Protein AF-A0A661QW84-F1 (afdb_monomer)

Solvent-accessible surface area (backbone atoms only — not comparable to full-atom values): 9108 Å² total; per-residue (Å²): 124,74,68,46,78,41,46,51,52,34,55,48,38,68,34,58,67,59,48,51,53,49,50,55,51,52,77,75,46,84,78,75,90,64,82,77,64,92,78,91,82,66,69,46,73,67,29,50,51,45,43,52,52,49,21,63,76,60,74,40,58,59,66,57,54,53,52,52,52,45,64,63,44,50,62,53,52,52,53,50,44,55,53,50,52,54,50,53,59,49,48,53,54,49,54,55,50,48,55,53,52,52,51,52,51,55,54,57,70,70,51,93,57,97,78,42,76,70,69,65,46,52,60,56,54,51,53,53,48,51,53,52,52,50,52,52,49,52,53,51,59,60,49,51,48,59,75,74,56,63,62,77,83,59,63,101

Secondary structure (DSSP, 8-state):
----HHHHHHHHHH-HHHHHHHHHHHHHS------PPP------HHHHHHHHHHHHHHT--HHHHHHHHHHHHHHHHHHHHHHHHHHHHHHHHHHHHHHHHHHHHHHHHTSS-TT-TTTTHHHHHHHHHHHHHHHHHHHHHHHGGGGG--SGGG--

Foldseek 3Di:
DFCDLQNLLQVCLVPLVNLLVQLVVLVVDDDDDDDDDDDDGDYDPSSVVSLVVSCVVSVNDSVSSVLSSLVVVLVVLVVVVVVLVVLVVVLVVLVVVLVVLVVVLVVLVPDPDVPDPVNVVSVVVSVVSVVVSVVSVVVSVVVCNSVVDDSVVSND

pLDDT: mean 79.12, std 13.04, range [35.69, 96.94]

Radius of gyration: 24.79 Å; Cα contacts (8 Å, |Δi|>4): 99; chains: 1; bounding box: 59×33×68 Å

Sequence (156 aa):
MGIKQKSLFDHVAEDMESLKSIAREIKQTKIKKQVRIQKTFVISRKSLASLDEISNMFNASRDGLVEYSIQRLLPIIKKERTKHEIRKEFLKKIKKHFQQGEKMLNDIRKQPGDNDPIINKFPMVMSSYETIKDNMESFIDRSKNIEKFDVDNMNP

Structure (mmCIF, N/CA/C/O backbone):
data_AF-A0A661QW84-F1
#
_entry.id   AF-A0A661QW84-F1
#
loop_
_atom_site.group_PDB
_atom_site.id
_atom_site.type_symbol
_atom_site.label_atom_id
_atom_site.label_alt_id
_atom_site.label_comp_id
_atom_site.label_asym_id
_atom_site.label_entity_id
_atom_site.label_seq_id
_atom_site.pdbx_PDB_ins_code
_atom_site.Cartn_x
_atom_site.Cartn_y
_atom_site.Cartn_z
_atom_site.occupancy
_atom_site.B_iso_or_equiv
_atom_site.auth_seq_id
_atom_site.auth_comp_id
_atom_site.auth_asym_id
_atom_site.auth_atom_id
_atom_site.pdbx_PDB_model_num
ATOM 1 N N . MET A 1 1 ? -5.452 -3.777 -6.296 1.00 35.69 1 MET A N 1
ATOM 2 C CA . MET A 1 1 ? -4.976 -4.271 -7.606 1.00 35.69 1 MET A CA 1
ATOM 3 C C . MET A 1 1 ? -3.476 -4.473 -7.491 1.00 35.69 1 MET A C 1
ATOM 5 O O . MET A 1 1 ? -2.788 -3.554 -7.073 1.00 35.69 1 MET A O 1
ATOM 9 N N . GLY A 1 2 ? -3.012 -5.712 -7.654 1.00 40.06 2 GLY A N 1
ATOM 10 C CA . GLY A 1 2 ? -1.655 -6.121 -7.296 1.00 40.06 2 GLY A CA 1
ATOM 11 C C . GLY A 1 2 ? -0.693 -6.022 -8.467 1.00 40.06 2 GLY A C 1
ATOM 12 O O . GLY A 1 2 ? -0.961 -6.576 -9.529 1.00 40.06 2 GLY A O 1
ATOM 13 N N . ILE A 1 3 ? 0.452 -5.384 -8.252 1.00 43.84 3 ILE A N 1
ATOM 14 C CA . ILE A 1 3 ? 1.541 -5.418 -9.221 1.00 43.84 3 ILE A CA 1
ATOM 15 C C . ILE A 1 3 ? 2.280 -6.752 -9.037 1.00 43.84 3 ILE A C 1
ATOM 17 O O . ILE A 1 3 ? 3.161 -6.888 -8.192 1.00 43.84 3 ILE A O 1
ATOM 21 N N . LYS A 1 4 ? 1.880 -7.776 -9.798 1.00 54.84 4 LYS A N 1
ATOM 22 C CA . LYS A 1 4 ? 2.726 -8.958 -10.052 1.00 54.84 4 LYS A CA 1
ATOM 23 C C . LYS A 1 4 ? 3.953 -8.509 -10.865 1.00 54.84 4 LYS A C 1
ATOM 25 O O . LYS A 1 4 ? 3.853 -7.522 -11.579 1.00 54.84 4 LYS A O 1
ATOM 30 N N . GLN A 1 5 ? 5.081 -9.225 -10.837 1.00 53.31 5 GLN A N 1
ATOM 31 C CA . GLN A 1 5 ? 6.261 -8.881 -11.664 1.00 53.31 5 GLN A CA 1
ATOM 32 C C . GLN A 1 5 ? 5.908 -8.702 -13.156 1.00 53.31 5 GLN A C 1
ATOM 34 O O . GLN A 1 5 ? 6.362 -7.752 -13.785 1.00 53.31 5 GLN A O 1
ATOM 39 N N . LYS A 1 6 ? 4.983 -9.533 -13.663 1.00 58.59 6 LYS A N 1
ATOM 40 C CA . LYS A 1 6 ? 4.325 -9.373 -14.971 1.00 58.59 6 LYS A CA 1
ATOM 41 C C . LYS A 1 6 ? 3.685 -7.985 -15.153 1.00 58.59 6 LYS A C 1
ATOM 43 O O . LYS A 1 6 ? 3.898 -7.323 -16.154 1.00 58.59 6 LYS A O 1
ATOM 48 N N . SER A 1 7 ? 2.954 -7.516 -14.145 1.00 60.75 7 SER A N 1
ATOM 49 C CA . SER A 1 7 ? 2.230 -6.239 -14.149 1.00 60.75 7 SER A CA 1
ATOM 50 C C . SER A 1 7 ? 3.133 -5.008 -14.040 1.00 60.75 7 SER A C 1
ATOM 52 O O . SER A 1 7 ? 2.724 -3.950 -14.504 1.00 60.75 7 SER A O 1
ATOM 54 N N . LEU A 1 8 ? 4.319 -5.101 -13.421 1.00 64.00 8 LEU A N 1
ATOM 55 C CA . LEU A 1 8 ? 5.221 -3.943 -13.304 1.00 64.00 8 LEU A CA 1
ATOM 56 C C . LEU A 1 8 ? 5.786 -3.583 -14.679 1.00 64.00 8 LEU A C 1
ATOM 58 O O . LEU A 1 8 ? 5.725 -2.432 -15.098 1.00 64.00 8 LEU A O 1
ATOM 62 N N . PHE A 1 9 ? 6.291 -4.593 -15.387 1.00 64.88 9 PHE A N 1
ATOM 63 C CA . PHE A 1 9 ? 6.754 -4.426 -16.756 1.00 64.88 9 PHE A CA 1
ATOM 64 C C . PHE A 1 9 ? 5.627 -4.087 -17.707 1.00 64.88 9 PHE A C 1
ATOM 66 O O . PHE A 1 9 ? 5.825 -3.236 -18.564 1.00 64.88 9 PHE A O 1
ATOM 73 N N . ASP A 1 10 ? 4.455 -4.702 -17.534 1.00 68.50 10 ASP A N 1
ATOM 74 C CA . ASP A 1 10 ? 3.308 -4.347 -18.357 1.00 68.50 10 ASP A CA 1
ATOM 75 C C . ASP A 1 10 ? 2.970 -2.854 -18.201 1.00 68.50 10 ASP A C 1
ATOM 77 O O . ASP A 1 10 ? 2.803 -2.180 -19.208 1.00 68.50 10 ASP A O 1
ATOM 81 N N . HIS A 1 11 ? 3.013 -2.289 -16.988 1.00 65.75 11 HIS A N 1
ATOM 82 C CA . HIS A 1 11 ? 2.806 -0.848 -16.783 1.00 65.75 11 HIS A CA 1
ATOM 83 C C . HIS A 1 11 ? 3.911 0.037 -17.366 1.00 65.75 11 HIS A C 1
ATOM 85 O O . HIS A 1 11 ? 3.614 1.092 -17.919 1.00 65.75 11 HIS A O 1
ATOM 91 N N . VAL A 1 12 ? 5.177 -0.372 -17.272 1.00 64.62 12 VAL A N 1
ATOM 92 C CA . VAL A 1 12 ? 6.290 0.403 -17.848 1.00 64.62 12 VAL A CA 1
ATOM 93 C C . VAL A 1 12 ? 6.272 0.347 -19.371 1.00 64.62 12 VAL A C 1
ATOM 95 O O . VAL A 1 12 ? 6.555 1.345 -20.021 1.00 64.62 12 VAL A O 1
ATOM 98 N N . ALA A 1 13 ? 5.915 -0.800 -19.945 1.00 64.75 13 ALA A N 1
ATOM 99 C CA . ALA A 1 13 ? 5.844 -0.987 -21.387 1.00 64.75 13 ALA A CA 1
ATOM 100 C C . ALA A 1 13 ? 4.549 -0.452 -22.017 1.00 64.75 13 ALA A C 1
ATOM 102 O O . ALA A 1 13 ? 4.487 -0.273 -23.234 1.00 64.75 13 ALA A O 1
ATOM 103 N N . GLU A 1 14 ? 3.519 -0.199 -21.209 1.00 65.00 14 GLU A N 1
ATOM 104 C CA . GLU A 1 14 ? 2.342 0.570 -21.618 1.00 65.00 14 GLU A CA 1
ATOM 105 C C . GLU A 1 14 ? 2.636 2.070 -21.734 1.00 65.00 14 GLU A C 1
ATOM 107 O O . GLU A 1 14 ? 2.013 2.741 -22.557 1.00 65.00 14 GLU A O 1
ATOM 112 N N . ASP A 1 15 ? 3.613 2.586 -20.986 1.00 70.88 15 ASP A N 1
ATOM 113 C CA . ASP A 1 15 ? 4.095 3.959 -21.119 1.00 70.88 15 ASP A CA 1
ATOM 114 C C . ASP A 1 15 ? 5.241 4.046 -22.148 1.00 70.88 15 ASP A C 1
ATOM 116 O O . ASP A 1 15 ? 6.433 3.968 -21.828 1.00 70.88 15 ASP A O 1
ATOM 120 N N . MET A 1 16 ? 4.868 4.219 -23.423 1.00 68.81 16 MET A N 1
ATOM 121 C CA . MET A 1 16 ? 5.820 4.386 -24.531 1.00 68.81 16 MET A CA 1
ATOM 122 C C . MET A 1 16 ? 6.813 5.531 -24.307 1.00 68.81 16 MET A C 1
ATOM 124 O O . MET A 1 16 ? 7.959 5.428 -24.745 1.00 68.81 16 MET A O 1
ATOM 128 N N . GLU A 1 17 ? 6.413 6.620 -23.649 1.00 74.94 17 GLU A N 1
ATOM 129 C CA . GLU A 1 17 ? 7.308 7.757 -23.411 1.00 74.94 17 GLU A CA 1
ATOM 130 C C . GLU A 1 17 ? 8.382 7.405 -22.377 1.00 74.94 17 GLU A C 1
ATOM 132 O O . GLU A 1 17 ? 9.563 7.719 -22.569 1.00 74.94 17 GLU A O 1
ATOM 137 N N . SER A 1 18 ? 8.014 6.645 -21.342 1.00 74.81 18 SER A N 1
ATOM 138 C CA . SER A 1 18 ? 8.981 6.073 -20.400 1.00 74.81 18 SER A CA 1
ATOM 139 C C . SER A 1 18 ? 9.993 5.157 -21.094 1.00 74.81 18 SER A C 1
ATOM 141 O O . SER A 1 18 ? 11.199 5.307 -20.867 1.00 74.81 18 SER A O 1
ATOM 143 N N . LEU A 1 19 ? 9.549 4.258 -21.982 1.00 74.69 19 LEU A N 1
ATOM 144 C CA . LEU A 1 19 ? 10.454 3.383 -22.739 1.00 74.69 19 LEU A CA 1
ATOM 145 C C . LEU A 1 19 ? 11.357 4.158 -23.719 1.00 74.69 19 LEU A C 1
ATOM 147 O O . LEU A 1 19 ? 12.538 3.830 -23.851 1.00 74.69 19 LEU A O 1
ATOM 151 N N . LYS A 1 20 ? 10.855 5.215 -24.372 1.00 80.19 20 LYS A N 1
ATOM 152 C CA . LYS A 1 20 ? 11.670 6.093 -25.235 1.00 80.19 20 LYS A CA 1
ATOM 153 C C . LYS A 1 20 ? 12.758 6.821 -24.444 1.00 80.19 20 LYS A C 1
ATOM 155 O O . LYS A 1 20 ? 13.886 6.925 -24.929 1.00 80.19 20 LYS A O 1
ATOM 160 N N . SER A 1 21 ? 12.447 7.309 -23.237 1.00 80.56 21 SER A N 1
ATOM 161 C CA . SER A 1 21 ? 13.444 7.924 -22.342 1.00 80.56 21 SER A CA 1
ATOM 162 C C . SER A 1 21 ? 14.560 6.934 -22.014 1.00 80.56 21 SER A C 1
ATOM 164 O O . SER A 1 21 ? 15.738 7.246 -22.180 1.00 80.56 21 SER A O 1
ATOM 166 N N . ILE A 1 22 ? 14.185 5.703 -21.657 1.00 79.25 22 ILE A N 1
ATOM 167 C CA . ILE A 1 22 ? 15.125 4.622 -21.338 1.00 79.25 22 ILE A CA 1
ATOM 168 C C . ILE A 1 22 ? 16.016 4.292 -22.544 1.00 79.25 22 ILE A C 1
ATOM 170 O O . ILE A 1 22 ? 17.236 4.212 -22.415 1.00 79.25 22 ILE A O 1
ATOM 174 N N . ALA A 1 23 ? 15.440 4.168 -23.741 1.00 78.06 23 ALA A N 1
ATOM 175 C CA . ALA A 1 23 ? 16.197 3.881 -24.957 1.00 78.06 23 ALA A CA 1
ATOM 176 C C . ALA A 1 23 ? 17.229 4.976 -25.295 1.00 78.06 23 ALA A C 1
ATOM 178 O O . ALA A 1 23 ? 18.328 4.677 -25.773 1.00 78.06 23 ALA A O 1
ATOM 179 N N . ARG A 1 24 ? 16.904 6.248 -25.024 1.00 79.75 24 ARG A N 1
ATOM 180 C CA . ARG A 1 24 ? 17.835 7.377 -25.187 1.00 79.75 24 ARG A CA 1
ATOM 181 C C . ARG A 1 24 ? 18.978 7.327 -24.172 1.00 79.75 24 ARG A C 1
ATOM 183 O O . ARG A 1 24 ? 20.125 7.538 -24.557 1.00 79.75 24 ARG A O 1
ATOM 190 N N . GLU A 1 25 ? 18.682 7.008 -22.916 1.00 76.06 25 GLU A N 1
ATOM 191 C CA . GLU A 1 25 ? 19.675 6.891 -21.839 1.00 76.06 25 GLU A CA 1
ATOM 192 C C . GLU A 1 25 ? 20.636 5.707 -22.063 1.00 76.06 25 GLU A C 1
ATOM 194 O O . GLU A 1 25 ? 21.845 5.839 -21.851 1.00 76.06 25 G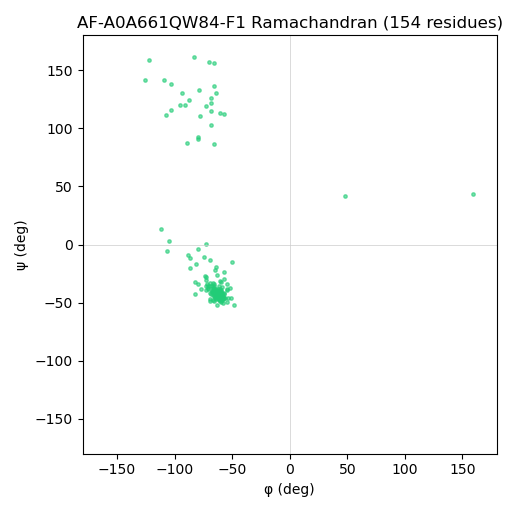LU A O 1
ATOM 199 N N . ILE A 1 26 ? 20.145 4.580 -22.593 1.00 75.12 26 ILE A N 1
ATOM 200 C CA . ILE A 1 26 ? 20.979 3.418 -22.951 1.00 75.12 26 ILE A CA 1
ATOM 201 C C . ILE A 1 26 ? 22.004 3.775 -24.034 1.00 75.12 26 ILE A C 1
ATOM 203 O O . ILE A 1 26 ? 23.163 3.384 -23.920 1.00 75.12 26 ILE A O 1
ATOM 207 N N . LYS A 1 27 ? 21.629 4.554 -25.061 1.00 67.88 27 LYS A N 1
ATOM 208 C CA . LYS A 1 27 ? 22.589 5.003 -26.093 1.00 67.88 27 LYS A CA 1
ATOM 209 C C . LYS A 1 27 ? 23.735 5.834 -25.519 1.00 67.88 27 LYS A C 1
ATOM 211 O O . LYS A 1 27 ? 24.832 5.822 -26.070 1.00 67.88 27 LYS A O 1
ATOM 216 N N . GLN A 1 28 ? 23.471 6.571 -24.444 1.00 65.25 28 GLN A N 1
ATOM 217 C CA . GLN A 1 28 ? 24.442 7.462 -23.810 1.00 65.25 28 GLN A CA 1
ATOM 218 C C . GLN A 1 28 ? 25.321 6.730 -22.785 1.00 65.25 28 GLN A C 1
ATOM 220 O O . GLN A 1 28 ? 26.426 7.180 -22.483 1.00 65.25 28 GLN A O 1
ATOM 225 N N . THR A 1 29 ? 24.874 5.575 -22.286 1.00 61.09 29 THR A N 1
ATOM 226 C CA . THR A 1 29 ? 25.531 4.854 -21.193 1.00 61.09 29 THR A CA 1
ATOM 227 C C . THR A 1 29 ? 26.237 3.601 -21.716 1.00 61.09 29 THR A C 1
ATOM 229 O O . THR A 1 29 ? 25.603 2.625 -22.108 1.00 61.09 29 THR A O 1
ATOM 232 N N . LYS A 1 30 ? 27.577 3.576 -21.691 1.00 56.16 30 LYS A N 1
ATOM 233 C CA . LYS A 1 30 ? 28.344 2.347 -21.967 1.00 56.16 30 LYS A CA 1
ATOM 234 C C . LYS A 1 30 ? 28.120 1.349 -20.828 1.00 56.16 30 LYS A C 1
ATOM 236 O O . LYS A 1 30 ? 28.704 1.493 -19.756 1.00 56.16 30 LYS A O 1
ATOM 241 N N . ILE A 1 31 ? 27.280 0.343 -21.068 1.00 57.94 31 ILE A N 1
ATOM 242 C CA . ILE A 1 31 ? 26.996 -0.746 -20.125 1.00 57.94 31 ILE A CA 1
ATOM 243 C C . ILE A 1 31 ? 28.321 -1.435 -19.763 1.00 57.94 31 ILE A C 1
ATOM 245 O O . ILE A 1 31 ? 28.963 -2.062 -20.611 1.00 57.94 31 ILE A O 1
ATOM 249 N N . LYS A 1 32 ? 28.764 -1.299 -18.506 1.00 55.16 32 LYS A N 1
ATOM 250 C CA . LYS A 1 32 ? 29.925 -2.040 -17.998 1.00 55.16 32 LYS A CA 1
ATOM 251 C C . LYS A 1 32 ? 29.582 -3.532 -18.020 1.00 55.16 32 LYS A C 1
ATOM 253 O O . LYS A 1 32 ? 28.529 -3.930 -17.537 1.00 5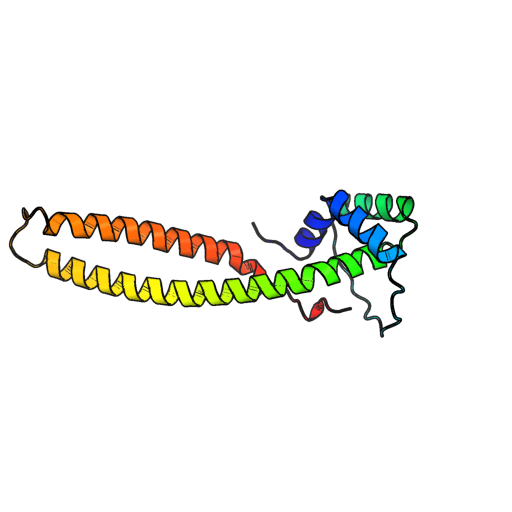5.16 32 LYS A O 1
ATOM 258 N N . LYS A 1 33 ? 30.469 -4.360 -18.583 1.00 54.41 33 LYS A N 1
ATOM 259 C CA . LYS A 1 33 ? 30.358 -5.828 -18.541 1.00 54.41 33 LYS A CA 1
ATOM 260 C C . LYS A 1 33 ? 30.521 -6.308 -17.093 1.00 54.41 33 LYS A C 1
ATOM 262 O O . LYS A 1 33 ? 31.630 -6.612 -16.669 1.00 54.41 33 LYS A O 1
ATOM 267 N N . GLN A 1 34 ? 29.434 -6.333 -16.331 1.00 59.22 34 GLN A N 1
ATOM 268 C CA . GLN A 1 34 ? 29.346 -7.109 -15.096 1.00 59.22 34 GLN A CA 1
ATOM 269 C C . GLN A 1 34 ? 28.987 -8.565 -15.412 1.00 59.22 34 GLN A C 1
ATOM 271 O O . GLN A 1 34 ? 28.536 -8.878 -16.517 1.00 59.22 34 GLN A O 1
ATOM 276 N N . VAL A 1 35 ? 29.250 -9.460 -14.456 1.00 57.34 35 VAL A N 1
ATOM 277 C CA . VAL A 1 35 ? 28.867 -10.876 -14.532 1.00 57.34 35 VAL A CA 1
ATOM 278 C C . VAL A 1 35 ? 27.347 -10.940 -14.636 1.00 57.34 35 VAL A C 1
ATOM 280 O O . VAL A 1 35 ? 26.660 -10.534 -13.710 1.00 57.34 35 VAL A O 1
ATOM 283 N N . ARG A 1 36 ? 26.835 -11.396 -15.782 1.00 66.00 36 ARG A N 1
ATOM 284 C CA . ARG A 1 36 ? 25.398 -11.413 -16.073 1.00 66.00 36 ARG A CA 1
ATOM 285 C C . ARG A 1 36 ? 24.771 -12.697 -15.551 1.00 66.00 36 ARG A C 1
ATOM 287 O O . ARG A 1 36 ? 25.188 -13.780 -15.963 1.00 66.00 36 ARG A O 1
ATOM 294 N N . ILE A 1 37 ? 23.740 -12.583 -14.718 1.00 71.00 37 ILE A N 1
ATOM 295 C CA . ILE A 1 37 ? 22.896 -13.722 -14.342 1.00 71.00 37 ILE A CA 1
ATOM 296 C C . ILE A 1 37 ? 21.721 -13.798 -15.320 1.00 71.00 37 ILE A C 1
ATOM 298 O O . ILE A 1 37 ? 20.922 -12.868 -15.421 1.00 71.00 37 ILE A O 1
ATOM 302 N N . GLN A 1 38 ? 21.589 -14.912 -16.046 1.00 70.19 38 GLN A N 1
ATOM 303 C CA . GLN A 1 38 ? 20.454 -15.108 -16.947 1.00 70.19 38 GLN A CA 1
ATOM 304 C C . GLN A 1 38 ? 19.161 -15.268 -16.136 1.00 70.19 38 GLN A C 1
ATOM 306 O O . GLN A 1 38 ? 19.039 -16.176 -15.315 1.00 70.19 38 GLN A O 1
ATOM 311 N N . LYS A 1 39 ? 18.184 -14.391 -16.380 1.00 74.44 39 LYS A N 1
ATOM 312 C CA . LYS A 1 39 ? 16.865 -14.412 -15.732 1.00 74.44 39 LYS A CA 1
ATOM 313 C C . LYS A 1 39 ? 15.769 -14.431 -16.787 1.00 74.44 39 LYS A C 1
ATOM 315 O O . LYS A 1 39 ? 15.880 -13.775 -17.818 1.00 74.44 39 LYS A O 1
ATOM 320 N N . THR A 1 40 ? 14.708 -15.187 -16.520 1.00 76.19 40 THR A N 1
ATOM 321 C CA . THR A 1 40 ? 13.540 -15.265 -17.405 1.00 76.19 40 THR A CA 1
ATOM 322 C C . THR A 1 40 ? 12.412 -14.428 -16.819 1.00 76.19 40 THR A C 1
ATOM 324 O O . THR A 1 40 ? 11.902 -14.743 -15.745 1.00 76.19 40 THR A O 1
ATOM 327 N N . PHE A 1 41 ? 12.013 -13.370 -17.526 1.00 74.38 41 PHE A N 1
ATOM 328 C CA . PHE A 1 41 ? 10.881 -12.523 -17.151 1.00 74.38 41 PHE A CA 1
ATOM 329 C C . PHE A 1 41 ? 9.659 -12.845 -18.012 1.00 74.38 41 PHE A C 1
ATOM 331 O O . PHE A 1 41 ? 9.763 -13.021 -19.224 1.00 74.38 41 PHE A O 1
ATOM 338 N N . VAL A 1 42 ? 8.484 -12.896 -17.384 1.00 76.38 42 VAL A N 1
ATOM 339 C CA . VAL A 1 42 ? 7.206 -13.071 -18.084 1.00 76.38 42 VAL A CA 1
ATOM 340 C C . VAL A 1 42 ? 6.580 -11.702 -18.320 1.00 76.38 42 VAL A C 1
ATOM 342 O O . VAL A 1 42 ? 6.252 -11.006 -17.360 1.00 76.38 42 VAL A O 1
ATOM 345 N N . ILE A 1 43 ? 6.359 -11.354 -19.585 1.00 77.75 43 ILE A N 1
ATOM 346 C CA . ILE A 1 43 ? 5.721 -10.102 -20.015 1.00 77.75 43 ILE A CA 1
ATOM 347 C C . ILE A 1 43 ? 4.479 -10.385 -20.864 1.00 77.75 43 ILE A C 1
ATOM 349 O O . ILE A 1 43 ? 4.318 -11.482 -21.409 1.00 77.75 43 ILE A O 1
ATOM 353 N N . SER A 1 44 ? 3.561 -9.424 -20.966 1.00 83.19 44 SER A N 1
ATOM 354 C CA . SER A 1 44 ? 2.427 -9.547 -21.881 1.00 83.19 44 SER A CA 1
ATOM 355 C C . SER A 1 44 ? 2.860 -9.440 -23.348 1.00 83.19 44 SER A C 1
ATOM 357 O O . SER A 1 44 ? 3.870 -8.824 -23.688 1.00 83.19 44 SER A O 1
ATOM 359 N N . ARG A 1 45 ? 2.041 -10.003 -24.248 1.00 82.69 45 ARG A N 1
ATOM 360 C CA . ARG A 1 45 ? 2.244 -9.877 -25.702 1.00 82.69 45 ARG A CA 1
ATOM 361 C C . ARG A 1 45 ? 2.251 -8.417 -26.165 1.00 82.69 45 ARG A C 1
ATOM 363 O O . ARG A 1 45 ? 3.021 -8.069 -27.049 1.00 82.69 45 ARG A O 1
ATOM 370 N N . LYS A 1 46 ? 1.414 -7.574 -25.551 1.00 83.69 46 LYS A N 1
ATOM 371 C CA . LYS A 1 46 ? 1.334 -6.140 -25.854 1.00 83.69 46 LYS A CA 1
ATOM 372 C C . LYS A 1 46 ? 2.639 -5.436 -25.481 1.00 83.69 46 LYS A C 1
ATOM 374 O O . LYS A 1 46 ? 3.191 -4.710 -26.292 1.00 83.69 46 LYS A O 1
ATOM 379 N N . SER A 1 47 ? 3.163 -5.716 -24.292 1.00 82.12 47 SER A N 1
ATOM 380 C CA . SER A 1 47 ? 4.426 -5.148 -23.817 1.00 82.12 47 SER A CA 1
ATOM 381 C C . SER A 1 47 ? 5.630 -5.616 -24.627 1.00 82.12 47 SER A C 1
ATOM 383 O O . SER A 1 47 ? 6.530 -4.822 -24.876 1.00 82.12 47 SER A O 1
ATOM 385 N N . LEU A 1 48 ? 5.631 -6.873 -25.086 1.00 84.56 48 LEU A N 1
ATOM 386 C CA . LEU A 1 48 ? 6.644 -7.360 -26.023 1.00 84.56 48 LEU A CA 1
ATOM 387 C C . LEU A 1 48 ? 6.607 -6.576 -27.344 1.00 84.56 48 LEU A C 1
ATOM 389 O O . LEU A 1 48 ? 7.657 -6.145 -27.804 1.00 84.56 48 LEU A O 1
ATOM 393 N N . ALA A 1 49 ? 5.417 -6.322 -27.899 1.00 85.88 49 ALA A N 1
ATOM 394 C CA . ALA A 1 49 ? 5.275 -5.526 -29.118 1.00 85.88 49 ALA A CA 1
ATOM 395 C C . ALA A 1 49 ? 5.791 -4.084 -28.939 1.00 85.88 49 ALA A C 1
ATOM 397 O O . ALA A 1 49 ? 6.542 -3.602 -29.785 1.00 85.88 49 ALA A O 1
ATOM 398 N N . SER A 1 50 ? 5.477 -3.426 -27.813 1.00 84.00 50 SER A N 1
ATOM 399 C CA . SER A 1 50 ? 6.029 -2.098 -27.487 1.00 84.00 50 SER A CA 1
ATOM 400 C C . SER A 1 50 ? 7.560 -2.111 -27.376 1.00 84.00 50 SER A C 1
ATOM 402 O O . SER A 1 50 ? 8.235 -1.180 -27.816 1.00 84.00 50 SER A O 1
ATOM 404 N N . LEU A 1 51 ? 8.127 -3.166 -26.776 1.00 84.19 51 LEU A N 1
ATOM 405 C CA . LEU A 1 51 ? 9.577 -3.333 -26.661 1.00 84.19 51 LEU A CA 1
ATOM 406 C C . LEU A 1 51 ? 10.231 -3.561 -28.027 1.00 84.19 51 LEU A C 1
ATOM 408 O O . LEU A 1 51 ? 11.290 -2.990 -28.274 1.00 84.19 51 LEU A O 1
ATOM 412 N N . ASP A 1 52 ? 9.617 -4.360 -28.903 1.00 86.19 52 ASP A N 1
ATOM 413 C CA . ASP A 1 52 ? 10.092 -4.599 -30.272 1.00 86.19 52 ASP A CA 1
ATOM 414 C C . ASP A 1 52 ? 10.097 -3.296 -31.087 1.00 86.19 52 ASP A C 1
ATOM 416 O O . ASP A 1 52 ? 11.088 -2.974 -31.744 1.00 86.19 52 ASP A O 1
ATOM 420 N N . GLU A 1 53 ? 9.025 -2.505 -31.002 1.00 86.94 53 GLU A N 1
ATOM 421 C CA . GLU A 1 53 ? 8.917 -1.211 -31.681 1.00 86.94 53 GLU A CA 1
ATOM 422 C C . GLU A 1 53 ? 10.048 -0.262 -31.262 1.00 86.94 53 GLU A C 1
ATOM 424 O O . GLU A 1 53 ? 10.776 0.265 -32.106 1.00 86.94 53 GLU A O 1
ATOM 429 N N . ILE A 1 54 ? 10.272 -0.102 -29.957 1.00 85.12 54 ILE A N 1
ATOM 430 C CA . ILE A 1 54 ? 11.293 0.814 -29.430 1.00 85.12 54 ILE A CA 1
ATOM 431 C C . ILE A 1 54 ? 12.708 0.275 -29.650 1.00 85.12 54 ILE A C 1
ATOM 433 O O . ILE A 1 54 ? 13.621 1.050 -29.950 1.00 85.12 54 ILE A O 1
ATOM 437 N N . SER A 1 55 ? 12.892 -1.043 -29.564 1.00 86.25 55 SER A N 1
ATOM 438 C CA . SER A 1 55 ? 14.146 -1.714 -29.907 1.00 86.25 55 SER A CA 1
ATOM 439 C C . SER A 1 55 ? 14.558 -1.393 -31.344 1.00 86.25 55 SER A C 1
ATOM 441 O O . SER A 1 55 ? 15.695 -0.970 -31.561 1.00 86.25 55 SER A O 1
ATOM 443 N N . ASN A 1 56 ? 13.620 -1.476 -32.292 1.00 86.50 56 ASN A N 1
ATOM 444 C CA . ASN A 1 56 ? 13.846 -1.137 -33.697 1.00 86.50 56 ASN A CA 1
ATOM 445 C C . ASN A 1 56 ? 14.053 0.371 -33.912 1.00 86.50 56 ASN A C 1
ATOM 447 O O . ASN A 1 56 ? 15.018 0.769 -34.561 1.00 86.50 56 ASN A O 1
ATOM 451 N N . MET A 1 57 ? 13.205 1.225 -33.327 1.00 85.88 57 MET A N 1
ATOM 452 C CA . MET A 1 57 ? 13.305 2.685 -33.474 1.00 85.88 57 MET A CA 1
ATOM 453 C C . MET A 1 57 ? 14.634 3.248 -32.956 1.00 85.88 57 MET A C 1
ATOM 455 O O . MET A 1 57 ? 15.194 4.181 -33.532 1.00 85.88 57 MET A O 1
ATOM 459 N N . PHE A 1 58 ? 15.138 2.708 -31.844 1.00 80.62 58 PHE A N 1
ATOM 460 C CA . PHE A 1 58 ? 16.351 3.198 -31.196 1.00 80.62 58 PHE A CA 1
ATOM 461 C C . PHE A 1 58 ? 17.562 2.288 -31.422 1.00 80.62 58 PHE A C 1
ATOM 463 O O . PHE A 1 58 ? 18.631 2.611 -30.916 1.00 80.62 58 PHE A O 1
ATOM 470 N N . ASN A 1 59 ? 17.458 1.212 -32.204 1.00 82.00 59 ASN A N 1
ATOM 471 C CA . ASN A 1 59 ? 18.532 0.228 -32.388 1.00 82.00 59 ASN A CA 1
ATOM 472 C C . ASN A 1 59 ? 19.143 -0.237 -31.043 1.00 82.00 59 ASN A C 1
ATOM 474 O O . ASN A 1 59 ? 20.362 -0.301 -30.878 1.00 82.00 59 ASN A O 1
ATOM 478 N N . ALA A 1 60 ? 18.285 -0.463 -30.046 1.00 80.44 60 ALA A N 1
ATOM 479 C CA . ALA A 1 60 ? 18.658 -0.866 -28.691 1.00 80.44 60 ALA A CA 1
ATOM 480 C C . ALA A 1 60 ? 18.248 -2.323 -28.455 1.00 80.44 60 ALA A C 1
ATOM 482 O O . ALA A 1 60 ? 17.178 -2.738 -28.889 1.00 80.44 60 ALA A O 1
ATOM 483 N N . SER A 1 61 ? 19.056 -3.115 -27.747 1.00 84.12 61 SER A N 1
ATOM 484 C CA . SER A 1 61 ? 18.691 -4.504 -27.430 1.00 84.12 61 SER A CA 1
ATOM 485 C C . SER A 1 61 ? 17.476 -4.557 -26.500 1.00 84.12 61 SER A C 1
ATOM 487 O O . SER A 1 61 ? 17.463 -3.848 -25.491 1.00 84.12 61 SER A O 1
ATOM 489 N N . ARG A 1 62 ? 16.524 -5.458 -26.773 1.00 80.50 62 ARG A N 1
ATOM 490 C CA . ARG A 1 62 ? 15.387 -5.745 -25.878 1.00 80.50 62 ARG A CA 1
ATOM 491 C C . ARG A 1 62 ? 15.823 -6.026 -24.446 1.00 80.50 62 ARG A 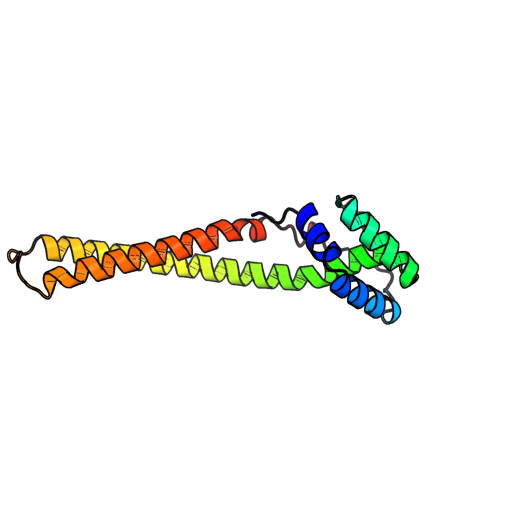C 1
ATOM 493 O O . ARG A 1 62 ? 15.290 -5.424 -23.522 1.00 80.50 62 ARG A O 1
ATOM 500 N N . ASP A 1 63 ? 16.842 -6.862 -24.282 1.00 79.56 63 ASP A N 1
ATOM 501 C CA . ASP A 1 63 ? 17.379 -7.214 -22.967 1.00 79.56 63 ASP A CA 1
ATOM 502 C C . ASP A 1 63 ? 17.899 -5.980 -22.223 1.00 79.56 63 ASP A C 1
ATOM 504 O O . ASP A 1 63 ? 17.590 -5.794 -21.054 1.00 79.56 63 ASP A O 1
ATOM 508 N N . GLY A 1 64 ? 18.604 -5.081 -22.917 1.00 79.00 64 GLY A N 1
ATOM 509 C CA . GLY A 1 64 ? 19.059 -3.809 -22.349 1.00 79.00 64 GLY A CA 1
ATOM 510 C C . GLY A 1 64 ? 17.912 -2.872 -21.950 1.00 79.00 64 GLY A C 1
ATOM 511 O O . GLY A 1 64 ? 17.990 -2.233 -20.904 1.00 79.00 64 GLY A O 1
ATOM 512 N N . LEU A 1 65 ? 16.827 -2.815 -22.734 1.00 80.38 65 LEU A N 1
ATOM 513 C CA . LEU A 1 65 ? 15.621 -2.053 -22.371 1.00 80.38 65 LEU A CA 1
ATOM 514 C C . LEU A 1 65 ? 14.977 -2.618 -21.099 1.00 80.38 65 LEU A C 1
ATOM 516 O O . LEU A 1 65 ? 14.599 -1.859 -20.205 1.00 80.38 65 LEU A O 1
ATOM 520 N N . VAL A 1 66 ? 14.885 -3.944 -21.001 1.00 80.12 66 VAL A N 1
ATOM 521 C CA . VAL A 1 66 ? 14.336 -4.656 -19.840 1.00 80.12 66 VAL A CA 1
ATOM 522 C C . VAL A 1 66 ? 15.214 -4.445 -18.603 1.00 80.12 66 VAL A C 1
ATOM 524 O O . VAL A 1 66 ? 14.708 -4.052 -17.552 1.00 80.12 66 VAL A O 1
ATOM 527 N N . GLU A 1 67 ? 16.526 -4.636 -18.729 1.00 78.62 67 GLU A N 1
ATOM 528 C CA . GLU A 1 67 ? 17.505 -4.472 -17.650 1.00 78.62 67 GLU A CA 1
ATOM 529 C C . GLU A 1 67 ? 17.486 -3.046 -17.089 1.00 78.62 67 GLU A C 1
ATOM 531 O O . GLU A 1 67 ? 17.354 -2.852 -15.879 1.00 78.62 67 GLU A O 1
ATOM 536 N N . TYR A 1 68 ? 17.537 -2.037 -17.960 1.00 78.56 68 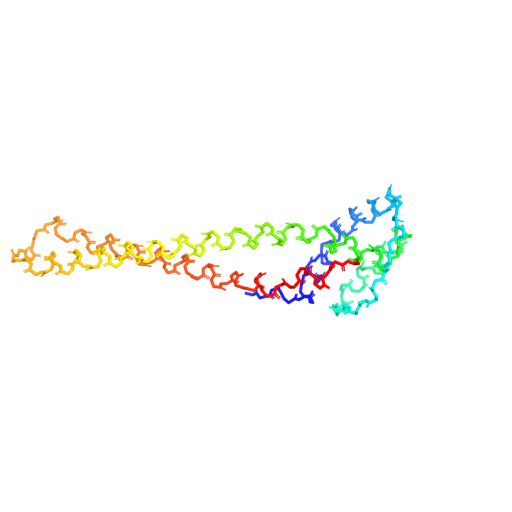TYR A N 1
ATOM 537 C CA . TYR A 1 68 ? 17.544 -0.639 -17.535 1.00 78.56 68 TYR A CA 1
ATOM 538 C C . TYR A 1 68 ? 16.211 -0.218 -16.902 1.00 78.56 68 TYR A C 1
ATOM 540 O O . TYR A 1 68 ? 16.182 0.526 -15.919 1.00 78.56 68 TYR A O 1
ATOM 548 N N . SER A 1 69 ? 15.095 -0.749 -17.414 1.00 78.81 69 SER A N 1
ATOM 549 C CA . SER A 1 69 ? 13.777 -0.556 -16.800 1.00 78.81 69 SER A CA 1
ATOM 550 C C . SER A 1 69 ? 13.757 -1.079 -15.362 1.00 78.81 69 SER A C 1
ATOM 552 O O . SER A 1 69 ? 13.296 -0.374 -14.463 1.00 78.81 69 SER A O 1
ATOM 554 N N . ILE A 1 70 ? 14.312 -2.272 -15.114 1.00 78.44 70 ILE A N 1
ATOM 555 C CA . ILE A 1 70 ? 14.426 -2.832 -13.757 1.00 78.44 70 ILE A CA 1
ATOM 556 C C . ILE A 1 70 ? 15.311 -1.943 -12.898 1.00 78.44 70 ILE A C 1
ATOM 558 O O . ILE A 1 70 ? 14.875 -1.518 -11.830 1.00 78.44 70 ILE A O 1
ATOM 562 N N . GLN A 1 71 ? 16.517 -1.612 -13.367 1.00 78.69 71 GLN A N 1
ATOM 563 C CA . GLN A 1 71 ? 17.472 -0.797 -12.613 1.00 78.69 71 GLN A CA 1
ATOM 564 C C . GLN A 1 71 ? 16.867 0.537 -12.159 1.00 78.69 71 GLN A C 1
ATOM 566 O O . GLN A 1 71 ? 17.094 0.959 -11.025 1.00 78.69 71 GLN A O 1
ATOM 571 N N . ARG A 1 72 ? 16.038 1.174 -12.995 1.00 79.56 72 ARG A N 1
ATOM 572 C CA . ARG A 1 72 ? 15.334 2.417 -12.651 1.00 79.56 72 ARG A CA 1
ATOM 573 C C . ARG A 1 72 ? 14.208 2.212 -11.630 1.00 79.56 72 ARG A C 1
ATOM 575 O O . ARG A 1 72 ? 13.972 3.084 -10.794 1.00 79.56 72 ARG A O 1
ATOM 582 N N . LEU A 1 73 ? 13.517 1.074 -11.670 1.00 77.88 73 LEU A N 1
ATOM 583 C CA . LEU A 1 73 ? 12.394 0.764 -10.778 1.00 77.88 73 LEU A CA 1
ATOM 584 C C . LEU A 1 73 ? 12.837 0.286 -9.393 1.00 77.88 73 LEU A C 1
ATOM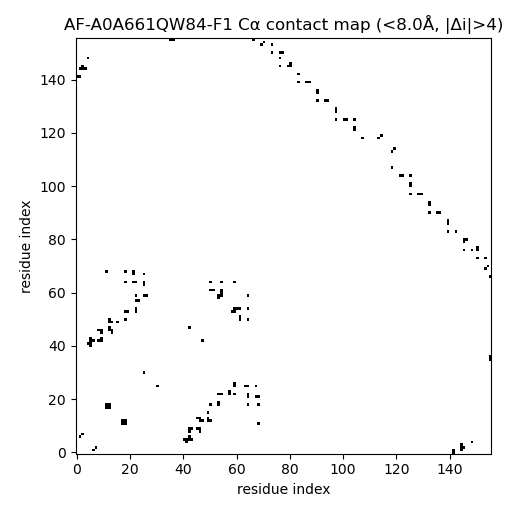 586 O O . LEU A 1 73 ? 12.183 0.619 -8.403 1.00 77.88 73 LEU A O 1
ATOM 590 N N . LEU A 1 74 ? 13.951 -0.446 -9.296 1.00 80.44 74 LEU A N 1
ATOM 591 C CA . LEU A 1 74 ? 14.503 -0.950 -8.033 1.00 80.44 74 LEU A CA 1
ATOM 592 C C . LEU A 1 74 ? 14.601 0.116 -6.922 1.00 80.44 74 LEU A C 1
ATOM 594 O O . LEU A 1 74 ? 14.066 -0.119 -5.831 1.00 80.44 74 LEU A O 1
ATOM 598 N N . PRO A 1 75 ? 15.213 1.301 -7.139 1.00 81.88 75 PRO A N 1
ATOM 599 C CA . PRO A 1 75 ? 15.309 2.319 -6.095 1.00 81.88 75 PRO A CA 1
ATOM 600 C C . PRO A 1 75 ? 13.941 2.898 -5.707 1.00 81.88 75 PRO A C 1
ATOM 602 O O . PRO A 1 75 ? 13.721 3.219 -4.536 1.00 81.88 75 PRO A O 1
ATOM 605 N N . ILE A 1 76 ? 13.004 2.999 -6.655 1.00 84.12 76 ILE A N 1
ATOM 606 C CA . ILE A 1 76 ? 11.642 3.495 -6.409 1.00 84.12 76 ILE A CA 1
ATOM 607 C C . ILE A 1 76 ? 10.887 2.508 -5.515 1.00 84.12 76 ILE A C 1
ATOM 609 O O . ILE A 1 76 ? 10.319 2.906 -4.497 1.00 84.12 76 ILE A O 1
ATOM 613 N N . ILE A 1 77 ? 10.946 1.217 -5.849 1.00 82.19 77 ILE A N 1
ATOM 614 C CA . ILE A 1 77 ? 10.326 0.137 -5.074 1.00 82.19 77 ILE A CA 1
ATOM 615 C C . ILE A 1 77 ? 10.921 0.086 -3.668 1.00 82.19 77 ILE A C 1
ATOM 617 O O . ILE A 1 77 ? 10.175 0.031 -2.692 1.00 82.19 77 ILE A O 1
ATOM 621 N N . LYS A 1 78 ? 12.251 0.176 -3.537 1.00 84.31 78 LYS A N 1
ATOM 622 C CA . LYS A 1 78 ? 12.924 0.205 -2.231 1.00 84.31 78 LYS A CA 1
ATOM 623 C C . LYS A 1 78 ? 12.437 1.375 -1.373 1.00 84.31 78 LYS A C 1
ATOM 625 O O . LYS A 1 78 ? 12.072 1.174 -0.215 1.00 84.31 78 LYS A O 1
ATOM 630 N N . LYS A 1 79 ? 12.364 2.581 -1.947 1.00 85.62 79 LYS A N 1
ATOM 631 C CA . LYS A 1 79 ? 11.855 3.776 -1.256 1.00 85.62 79 LYS A CA 1
ATOM 632 C C . LYS A 1 79 ? 10.394 3.610 -0.835 1.00 85.62 79 LYS A C 1
ATOM 634 O O . LYS A 1 79 ? 10.028 4.012 0.270 1.00 85.62 79 LYS A O 1
ATOM 639 N N . GLU A 1 80 ? 9.561 3.019 -1.688 1.00 87.06 80 GLU A N 1
ATOM 640 C CA . GLU A 1 80 ? 8.148 2.804 -1.376 1.00 87.06 80 GLU A CA 1
ATOM 641 C C . GLU A 1 80 ? 7.949 1.728 -0.300 1.00 87.06 80 GLU A C 1
ATOM 643 O O . GLU A 1 80 ? 7.112 1.919 0.582 1.00 87.06 80 GLU A O 1
ATOM 648 N N . ARG A 1 81 ? 8.775 0.670 -0.275 1.00 86.69 81 ARG A N 1
ATOM 649 C CA . ARG A 1 81 ? 8.807 -0.310 0.827 1.00 86.69 81 ARG A CA 1
ATOM 650 C C . ARG A 1 81 ? 9.132 0.358 2.158 1.00 86.69 81 ARG A C 1
ATOM 652 O O . ARG A 1 81 ? 8.400 0.162 3.122 1.00 86.69 81 ARG A O 1
ATOM 659 N N . THR A 1 82 ? 10.161 1.206 2.213 1.00 90.25 82 THR A N 1
ATOM 660 C CA . THR A 1 82 ? 10.503 1.937 3.446 1.00 90.25 82 THR A CA 1
ATOM 661 C C . THR A 1 82 ? 9.344 2.807 3.930 1.00 90.25 82 THR A C 1
ATOM 663 O O . THR A 1 82 ? 8.998 2.778 5.110 1.00 90.25 82 THR A O 1
ATOM 666 N N . LYS A 1 83 ? 8.690 3.551 3.030 1.00 90.62 83 LYS A N 1
ATOM 667 C CA . LYS A 1 83 ? 7.497 4.331 3.393 1.00 90.62 83 LYS A CA 1
ATOM 668 C C . LYS A 1 83 ? 6.361 3.437 3.881 1.00 90.62 83 LYS A C 1
ATOM 670 O O . LYS A 1 83 ? 5.667 3.805 4.822 1.00 90.62 83 LYS A O 1
ATOM 675 N N . HIS A 1 84 ? 6.150 2.288 3.244 1.00 91.19 84 HIS A N 1
ATOM 676 C CA . HIS A 1 84 ? 5.122 1.334 3.640 1.00 91.19 84 HIS A CA 1
ATOM 677 C C . HIS A 1 84 ? 5.350 0.803 5.063 1.00 91.19 84 HIS A C 1
ATOM 679 O O . HIS A 1 84 ? 4.416 0.815 5.862 1.00 91.19 84 HIS A O 1
ATOM 685 N N . GLU A 1 85 ? 6.589 0.457 5.422 1.00 91.62 85 GLU A N 1
ATOM 686 C CA . GLU A 1 85 ? 6.948 0.074 6.796 1.00 91.62 85 GLU A CA 1
ATOM 687 C C . GLU A 1 85 ? 6.649 1.189 7.805 1.00 91.62 85 GLU A C 1
ATOM 689 O O . GLU A 1 85 ? 5.978 0.958 8.811 1.00 91.62 85 GLU A O 1
ATOM 694 N N . ILE A 1 86 ? 7.050 2.426 7.498 1.00 93.69 86 ILE A N 1
ATOM 695 C CA . ILE A 1 86 ? 6.767 3.587 8.357 1.00 93.69 86 ILE A CA 1
ATOM 696 C C . ILE A 1 86 ? 5.253 3.766 8.557 1.00 93.69 86 ILE A C 1
ATOM 698 O O . ILE A 1 86 ? 4.796 4.002 9.677 1.00 93.69 86 ILE A O 1
ATOM 702 N N . ARG A 1 87 ? 4.456 3.619 7.490 1.00 93.94 87 ARG A N 1
ATOM 703 C CA . ARG A 1 87 ? 2.989 3.713 7.560 1.00 93.94 87 ARG A CA 1
ATOM 704 C C . ARG A 1 87 ? 2.389 2.620 8.450 1.00 93.94 87 ARG A C 1
ATOM 706 O O . ARG A 1 87 ? 1.477 2.921 9.215 1.00 93.94 87 ARG A O 1
ATOM 713 N N . LYS A 1 88 ? 2.902 1.384 8.403 1.00 94.62 88 LYS A N 1
ATOM 714 C CA . LYS A 1 88 ? 2.452 0.291 9.287 1.00 94.62 88 LYS A CA 1
ATOM 715 C C . LYS A 1 88 ? 2.726 0.600 10.755 1.00 94.62 88 LYS A C 1
ATOM 717 O O . LYS A 1 88 ? 1.831 0.445 11.585 1.00 94.62 88 LYS A O 1
ATOM 722 N N . GLU A 1 89 ? 3.926 1.080 11.074 1.00 95.94 89 GLU A N 1
ATOM 723 C CA . GLU A 1 89 ? 4.266 1.479 12.445 1.00 95.94 89 GLU A CA 1
ATOM 724 C C . GLU A 1 89 ? 3.394 2.637 12.940 1.00 95.94 89 GLU A C 1
ATOM 726 O O . GLU A 1 89 ? 2.944 2.646 14.088 1.00 95.94 89 GLU A O 1
ATOM 731 N N . PHE A 1 90 ? 3.078 3.592 12.066 1.00 95.06 90 PHE A N 1
ATOM 732 C CA . PHE A 1 90 ? 2.162 4.677 12.397 1.00 95.06 90 PHE A CA 1
ATOM 733 C C . PHE A 1 90 ? 0.725 4.183 12.630 1.00 95.06 90 PHE A C 1
ATOM 735 O O . PHE A 1 90 ? 0.107 4.556 13.629 1.00 95.06 90 PHE A O 1
ATOM 742 N N . LEU A 1 91 ? 0.213 3.277 11.786 1.00 95.88 91 LEU A N 1
ATOM 743 C CA . LEU A 1 91 ? -1.114 2.680 11.968 1.00 95.88 91 LEU A CA 1
ATOM 744 C C . LEU A 1 91 ? -1.218 1.925 13.300 1.00 95.88 91 LEU A C 1
ATOM 746 O O . LEU A 1 91 ? -2.239 2.030 13.977 1.00 95.88 91 LEU A O 1
ATOM 750 N N . LYS A 1 92 ? -0.165 1.212 13.726 1.00 96.31 92 LYS A N 1
ATOM 751 C CA . LYS A 1 92 ? -0.131 0.562 15.051 1.00 96.31 92 LYS A CA 1
ATOM 752 C C . LYS A 1 92 ? -0.332 1.574 16.184 1.00 96.31 92 LYS A C 1
ATOM 754 O O . LYS A 1 92 ? -1.114 1.319 17.100 1.00 96.31 92 LYS A O 1
ATOM 759 N N . LYS A 1 93 ? 0.333 2.735 16.113 1.00 96.94 93 LYS A N 1
ATOM 760 C CA . LYS A 1 93 ? 0.177 3.817 17.103 1.00 96.94 93 LYS A CA 1
ATOM 761 C C . LYS A 1 93 ? -1.244 4.379 17.103 1.00 96.94 93 LYS A C 1
ATOM 763 O O . LYS A 1 93 ? -1.825 4.537 18.174 1.00 96.94 93 LYS A O 1
ATOM 768 N N . ILE A 1 94 ? -1.818 4.608 15.921 1.00 95.81 94 ILE A N 1
ATOM 769 C CA . ILE A 1 94 ? -3.204 5.070 15.772 1.00 95.81 94 ILE A CA 1
ATOM 770 C C . ILE A 1 94 ? -4.187 4.068 16.377 1.00 95.81 94 ILE A C 1
ATOM 772 O O . ILE A 1 94 ? -5.029 4.458 17.178 1.00 95.81 94 ILE A O 1
ATOM 776 N N . LYS A 1 95 ? -4.056 2.775 16.061 1.00 96.25 95 LYS A N 1
ATOM 777 C CA . LYS A 1 95 ? -4.917 1.720 16.618 1.00 96.25 95 LYS A CA 1
ATOM 778 C C . LYS A 1 95 ? -4.865 1.696 18.146 1.00 96.25 95 LYS A C 1
ATOM 780 O O . LYS A 1 95 ? -5.905 1.614 18.791 1.00 96.25 95 LYS A O 1
ATOM 785 N N . LYS A 1 96 ? -3.671 1.839 18.729 1.00 96.94 96 LYS A N 1
ATOM 786 C CA . LYS A 1 96 ? -3.502 1.921 20.187 1.00 96.94 96 LYS A CA 1
ATOM 787 C C . LYS A 1 96 ? -4.196 3.151 20.783 1.00 96.94 96 LYS A C 1
ATOM 789 O O . LYS A 1 96 ? -4.845 3.037 21.816 1.00 96.94 96 LYS A O 1
ATOM 794 N N . HIS A 1 97 ? -4.069 4.313 20.145 1.00 96.50 97 HIS A N 1
ATOM 795 C CA . HIS A 1 97 ? -4.739 5.534 20.596 1.00 96.50 97 HIS A CA 1
ATOM 796 C C . HIS A 1 97 ? -6.265 5.436 20.449 1.00 96.50 97 HIS A C 1
ATOM 798 O O . HIS A 1 97 ? -7.001 5.855 21.336 1.00 96.50 97 HIS A O 1
ATOM 804 N N . PHE A 1 98 ? -6.758 4.848 19.359 1.00 96.12 98 PHE A N 1
ATOM 805 C CA . PHE A 1 98 ? -8.186 4.610 19.152 1.00 96.12 98 PHE A CA 1
ATOM 806 C C . PHE A 1 98 ? -8.784 3.771 20.291 1.00 96.12 98 PHE A C 1
ATOM 808 O O . PHE A 1 98 ? -9.768 4.186 20.892 1.00 96.12 98 PHE A O 1
ATOM 815 N N . GLN A 1 99 ? -8.113 2.685 20.691 1.00 95.81 99 GLN A N 1
ATOM 816 C CA . GLN A 1 99 ? -8.529 1.863 21.837 1.00 95.81 99 GLN A CA 1
ATOM 817 C C . GLN A 1 99 ? -8.579 2.641 23.162 1.00 95.81 99 GLN A C 1
ATOM 819 O O . GLN A 1 99 ? -9.392 2.340 24.034 1.00 95.81 99 GLN A O 1
ATOM 824 N N . GLN A 1 100 ? -7.704 3.633 23.354 1.00 95.31 100 GLN A N 1
ATOM 825 C CA . GLN A 1 100 ? -7.771 4.518 24.523 1.00 95.31 100 GLN A CA 1
ATOM 826 C C . GLN A 1 100 ? -9.006 5.426 24.455 1.00 95.31 100 GLN A C 1
ATOM 828 O O . GLN A 1 100 ? -9.700 5.581 25.458 1.00 95.31 100 GLN A O 1
ATOM 833 N N . GLY A 1 101 ? -9.317 5.958 23.270 1.00 93.69 101 GLY A N 1
ATOM 834 C CA . GLY A 1 101 ? -10.544 6.715 23.022 1.00 93.69 101 GLY A CA 1
ATOM 835 C C . GLY A 1 101 ? -11.809 5.888 23.266 1.00 93.69 101 GLY A C 1
ATOM 836 O O . GLY A 1 101 ? -12.745 6.377 23.889 1.00 93.69 101 GLY A O 1
ATOM 837 N N . GLU A 1 102 ? -11.823 4.612 22.871 1.00 93.31 102 GLU A N 1
ATOM 838 C CA . GLU A 1 102 ? -12.948 3.704 23.139 1.00 93.31 102 GLU A CA 1
ATOM 839 C C . GLU A 1 102 ? -13.166 3.466 24.637 1.00 93.31 102 GLU A C 1
ATOM 841 O O . GLU A 1 102 ? -14.305 3.454 25.105 1.00 93.31 102 GLU A O 1
ATOM 846 N N . LYS A 1 103 ? -12.085 3.319 25.413 1.00 94.00 103 LYS A N 1
ATOM 847 C CA . LYS A 1 103 ? -12.180 3.213 26.877 1.00 94.00 103 LYS A CA 1
ATOM 848 C C . LYS A 1 103 ? -12.793 4.474 27.482 1.00 94.00 103 LYS A C 1
ATOM 850 O O . LYS A 1 103 ? -13.753 4.367 28.235 1.00 94.00 103 LYS A O 1
ATOM 855 N N . MET A 1 104 ? -12.306 5.648 27.077 1.00 90.25 104 MET A N 1
ATOM 856 C CA . MET A 1 104 ? -12.853 6.932 27.521 1.00 90.25 104 MET A CA 1
ATOM 857 C C . MET A 1 104 ? -14.333 7.083 27.147 1.00 90.25 104 MET A C 1
ATOM 859 O O . MET A 1 104 ? -15.133 7.514 27.971 1.00 90.25 104 MET A O 1
ATOM 863 N N . LEU A 1 105 ? -14.723 6.675 25.936 1.00 88.50 105 LEU A N 1
ATOM 864 C CA . LEU A 1 105 ? -16.117 6.695 25.493 1.00 88.50 105 LEU A CA 1
ATOM 865 C C . LEU A 1 105 ? -16.997 5.783 26.359 1.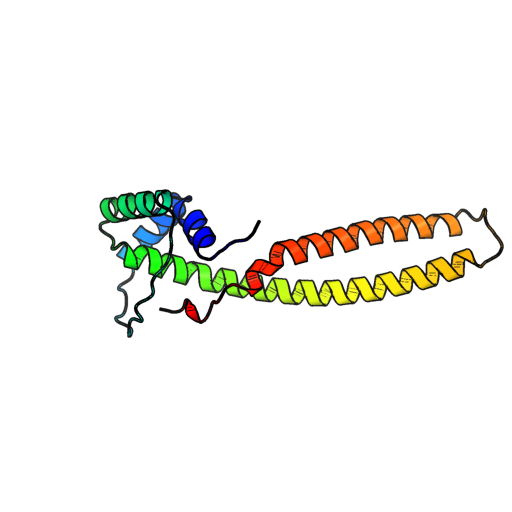00 88.50 105 LEU A C 1
ATOM 867 O O . LEU A 1 105 ? -18.105 6.166 26.725 1.00 88.50 105 LEU A O 1
ATOM 871 N N . ASN A 1 106 ? -16.507 4.593 26.707 1.00 88.69 106 ASN A N 1
ATOM 872 C CA . ASN A 1 106 ? -17.219 3.678 27.596 1.00 88.69 106 ASN A CA 1
ATOM 873 C C . ASN A 1 106 ? -17.354 4.229 29.018 1.00 88.69 106 ASN A C 1
ATOM 875 O O . ASN A 1 106 ? -18.369 3.978 29.658 1.00 88.69 106 ASN A O 1
ATOM 879 N N . ASP A 1 107 ? -16.366 4.972 29.511 1.00 87.69 107 ASP A N 1
ATOM 880 C CA . ASP A 1 107 ? -16.437 5.594 30.833 1.00 87.69 107 ASP A CA 1
ATOM 881 C C . ASP A 1 107 ? -17.404 6.785 30.848 1.00 87.69 107 ASP A C 1
ATOM 883 O O . ASP A 1 107 ? -18.206 6.902 31.772 1.00 87.69 107 ASP A O 1
ATOM 887 N N . ILE A 1 108 ? -17.421 7.593 29.782 1.00 84.19 108 ILE A N 1
ATOM 888 C CA . ILE A 1 108 ? -18.409 8.663 29.574 1.00 84.19 108 ILE A CA 1
ATOM 889 C C . ILE A 1 108 ? -19.835 8.092 29.550 1.00 84.19 108 ILE A C 1
ATOM 891 O O . ILE A 1 108 ? -20.716 8.611 30.224 1.00 84.19 108 ILE A O 1
ATOM 895 N N . ARG A 1 109 ? -20.060 6.981 28.835 1.00 81.00 109 ARG A N 1
ATOM 896 C CA . ARG A 1 109 ? -21.374 6.312 28.745 1.00 81.00 109 ARG A CA 1
ATOM 897 C C . ARG A 1 109 ? -21.890 5.748 30.072 1.00 81.00 109 ARG A C 1
ATOM 899 O O . ARG A 1 109 ? -23.075 5.462 30.177 1.00 81.00 109 ARG A O 1
ATOM 906 N N . LYS A 1 110 ? -21.020 5.530 31.062 1.00 83.44 110 LYS A N 1
ATOM 907 C CA . LYS A 1 110 ? -21.412 5.047 32.397 1.00 83.44 110 LYS A CA 1
ATOM 908 C C . LYS A 1 110 ? -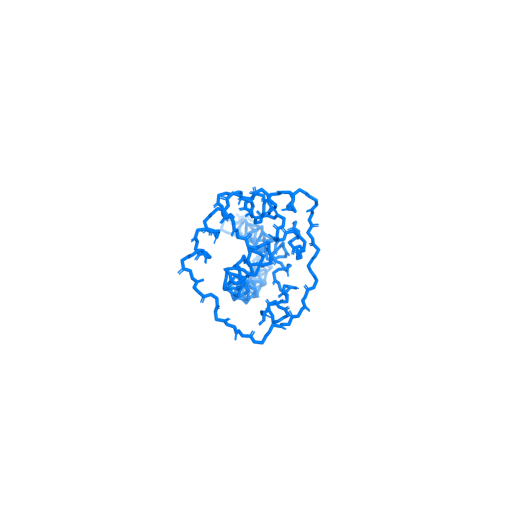21.805 6.182 33.343 1.00 83.44 110 LYS A C 1
ATOM 910 O O . LYS A 1 110 ? -22.301 5.895 34.431 1.00 83.44 110 LYS A O 1
ATOM 915 N N . GLN A 1 111 ? -21.541 7.441 32.988 1.00 75.94 111 GLN A N 1
ATOM 916 C CA . GLN A 1 111 ? -21.898 8.571 33.837 1.00 75.94 111 GLN A CA 1
ATOM 917 C C . GLN A 1 111 ? -23.395 8.895 33.705 1.00 75.94 111 GLN A C 1
ATOM 919 O O . GLN A 1 111 ? -23.902 8.979 32.588 1.00 75.94 111 GLN A O 1
ATOM 924 N N . PRO A 1 112 ? -24.115 9.099 34.821 1.00 60.69 112 PRO A 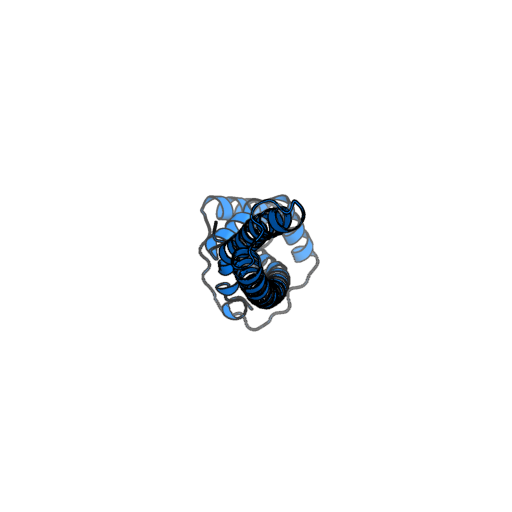N 1
ATOM 925 C CA . PRO A 1 112 ? -25.509 9.522 34.783 1.00 60.69 112 PRO A CA 1
ATOM 926 C C . PRO A 1 112 ? -25.605 10.963 34.261 1.00 60.69 112 PRO A C 1
ATOM 928 O O . PRO A 1 112 ? -25.119 11.893 34.902 1.00 60.69 112 PRO A O 1
ATOM 931 N N . GLY A 1 113 ? -26.223 11.143 33.091 1.00 63.12 113 GLY A N 1
ATOM 932 C CA . GLY A 1 113 ? -26.349 12.456 32.451 1.00 63.12 113 GLY A CA 1
ATOM 933 C C . GLY A 1 113 ? -26.630 12.398 30.949 1.00 63.12 113 GLY A C 1
ATOM 934 O O . GLY A 1 113 ? -26.031 13.170 30.207 1.00 63.12 113 GLY A O 1
ATOM 935 N N . ASP A 1 114 ? -27.531 11.510 30.503 1.00 59.84 114 ASP A N 1
ATOM 936 C CA . ASP A 1 114 ? -27.811 11.172 29.086 1.00 59.84 114 ASP A CA 1
ATOM 937 C C . ASP A 1 114 ? -28.056 12.368 28.135 1.00 59.84 114 ASP A C 1
ATOM 939 O O . ASP A 1 114 ? -27.978 12.228 26.914 1.00 59.84 114 ASP A O 1
ATOM 943 N N . ASN A 1 115 ? -28.305 13.565 28.672 1.00 63.88 115 ASN A N 1
ATOM 944 C CA . ASN A 1 115 ? -28.601 14.781 27.916 1.00 63.88 115 ASN A CA 1
ATOM 945 C C . ASN A 1 115 ? -27.521 15.869 27.984 1.00 63.88 115 ASN A C 1
ATOM 947 O O . ASN A 1 115 ? -27.791 17.001 27.581 1.00 63.88 115 ASN A O 1
ATOM 951 N N . ASP A 1 116 ? -26.307 15.576 28.457 1.00 72.56 116 ASP A N 1
ATOM 952 C CA . ASP A 1 116 ? -25.234 16.565 28.381 1.00 72.56 116 ASP A CA 1
ATOM 953 C C . ASP A 1 116 ? -24.743 16.722 26.914 1.00 72.56 116 ASP A C 1
ATOM 955 O O . ASP A 1 116 ? -24.268 15.767 26.282 1.00 72.56 116 ASP A O 1
ATOM 959 N N . PRO A 1 117 ? -24.856 17.925 26.319 1.00 72.00 117 PRO A N 1
ATOM 960 C CA . PRO A 1 117 ? -24.490 18.165 24.924 1.00 72.00 117 PRO A CA 1
ATOM 961 C C . PRO A 1 117 ? -22.978 18.080 24.659 1.00 72.00 117 PRO A C 1
ATOM 963 O O . PRO A 1 117 ? -22.569 18.036 23.498 1.00 72.00 117 PRO A O 1
ATOM 966 N N . ILE A 1 118 ? -22.134 18.070 25.694 1.00 72.06 118 ILE A N 1
ATOM 967 C CA . ILE A 1 118 ? -20.694 17.801 25.606 1.00 72.06 118 ILE A CA 1
ATOM 968 C C . ILE A 1 118 ? -20.453 16.286 25.584 1.00 72.06 118 ILE A C 1
ATOM 970 O O . ILE A 1 118 ? -19.693 15.814 24.734 1.00 72.06 118 ILE A O 1
ATOM 974 N N . ILE A 1 119 ? -21.155 15.519 26.426 1.00 74.56 119 ILE A N 1
ATOM 975 C CA . ILE A 1 119 ? -21.098 14.044 26.451 1.00 74.56 119 ILE A CA 1
ATOM 976 C C . ILE A 1 119 ? -21.461 13.449 25.081 1.00 74.56 119 ILE A C 1
ATOM 978 O O . ILE A 1 119 ? -20.761 12.569 24.574 1.00 74.56 119 ILE A O 1
ATOM 982 N N . ASN A 1 120 ? -22.480 14.001 24.417 1.00 77.38 120 ASN A N 1
ATOM 983 C CA . ASN A 1 120 ? -22.962 13.504 23.123 1.00 77.38 120 ASN A CA 1
ATOM 984 C C . ASN A 1 120 ? -22.057 13.831 21.917 1.00 77.38 120 ASN A C 1
ATOM 986 O O . ASN A 1 120 ? -22.230 13.252 20.842 1.00 77.38 120 ASN A O 1
ATOM 990 N N . LYS A 1 121 ? -21.048 14.703 22.064 1.00 85.12 121 LYS A N 1
ATOM 991 C CA . LYS A 1 121 ? -20.099 15.027 20.977 1.00 85.12 121 LYS A CA 1
ATOM 992 C C . LYS A 1 121 ? -18.970 14.011 20.840 1.00 85.12 121 LYS A C 1
ATOM 994 O O . LYS A 1 121 ? -18.493 13.765 19.733 1.00 85.12 121 LYS A O 1
ATOM 999 N N . PHE A 1 122 ? -18.541 13.403 21.944 1.00 86.38 122 PHE A N 1
ATOM 1000 C CA . PHE A 1 122 ? -17.432 12.450 21.936 1.00 86.38 122 PHE A CA 1
ATOM 1001 C C . PHE A 1 122 ? -17.696 11.190 21.078 1.00 86.38 122 PHE A C 1
ATOM 1003 O O . PHE A 1 122 ? -16.805 10.811 20.312 1.00 86.38 122 PHE A O 1
ATOM 1010 N N . PRO A 1 123 ? -18.907 10.584 21.080 1.00 88.31 123 PRO A N 1
ATOM 1011 C CA . PRO A 1 123 ? -19.256 9.516 20.141 1.00 88.31 123 PRO A CA 1
ATOM 1012 C C . PRO A 1 123 ? -19.059 9.897 18.664 1.00 88.31 123 PRO A C 1
ATOM 1014 O O . PRO A 1 123 ? -18.567 9.082 17.885 1.00 88.31 123 PRO A O 1
ATOM 1017 N N . MET A 1 124 ? -19.394 11.135 18.275 1.00 89.12 124 MET A N 1
ATOM 1018 C CA . MET A 1 124 ? -19.248 11.604 16.888 1.00 89.12 124 MET A CA 1
ATOM 1019 C C . MET A 1 124 ? -17.774 11.678 16.469 1.00 89.12 124 MET A C 1
ATOM 1021 O O . MET A 1 124 ? -17.411 11.270 15.361 1.00 89.12 124 MET A O 1
ATOM 1025 N N . VAL A 1 125 ? -16.912 12.153 17.376 1.00 91.31 125 VAL A N 1
ATOM 1026 C CA . VAL A 1 125 ? -15.456 12.165 17.175 1.00 91.31 125 VAL A CA 1
ATOM 1027 C C . VAL A 1 125 ? -14.933 10.741 17.011 1.00 91.31 125 VAL A C 1
ATOM 1029 O O . VAL A 1 125 ? -14.191 10.471 16.069 1.00 91.31 125 VAL A O 1
ATOM 1032 N N . MET A 1 126 ? -15.354 9.817 17.878 1.00 93.81 126 MET A N 1
ATOM 1033 C CA . MET A 1 126 ? -14.913 8.422 17.821 1.00 93.81 126 MET A CA 1
ATOM 1034 C C . MET A 1 126 ? -15.359 7.708 16.541 1.00 93.81 126 MET A C 1
ATOM 1036 O O . MET A 1 126 ? -14.552 7.003 15.943 1.00 93.81 126 MET A O 1
ATOM 1040 N N . SER A 1 127 ? -16.580 7.948 16.058 1.00 93.31 127 SER A N 1
ATOM 1041 C CA . SER A 1 127 ? -17.061 7.385 14.786 1.00 93.31 127 SER A CA 1
ATOM 1042 C C . SER A 1 127 ? -16.286 7.925 13.573 1.00 93.31 127 SER A C 1
ATOM 1044 O O . SER A 1 127 ? -15.882 7.171 12.682 1.00 93.31 127 SER A O 1
ATOM 1046 N N . SER A 1 128 ? -15.993 9.230 13.565 1.00 94.81 128 SER A N 1
ATOM 1047 C CA . SER A 1 128 ? -15.155 9.837 12.521 1.00 94.81 128 SER A CA 1
ATOM 1048 C C . SER A 1 128 ? -13.735 9.264 12.551 1.00 94.81 128 SER A C 1
ATOM 1050 O O . SER A 1 128 ? -13.145 8.977 11.509 1.00 94.81 128 SER A O 1
ATOM 1052 N N . TYR A 1 129 ? -13.193 9.049 13.751 1.00 95.94 129 TYR A N 1
ATOM 1053 C CA . TYR A 1 129 ? -11.883 8.440 13.937 1.00 95.94 129 TYR A CA 1
ATOM 1054 C C . TYR A 1 129 ? -11.863 6.987 13.439 1.00 95.94 129 TYR A C 1
ATOM 1056 O O . TYR A 1 129 ? -10.956 6.611 12.698 1.00 95.94 129 TYR A O 1
ATOM 1064 N N . GLU A 1 130 ? -12.873 6.184 13.768 1.00 96.25 130 GLU A N 1
ATOM 1065 C CA . GLU A 1 130 ? -12.999 4.803 13.289 1.00 96.25 130 GLU A CA 1
ATOM 1066 C C . GLU A 1 130 ? -12.934 4.739 11.761 1.00 96.25 130 GLU A C 1
ATOM 1068 O O . GLU A 1 130 ? -12.080 4.049 11.201 1.00 96.25 130 GLU A O 1
ATOM 1073 N N . THR A 1 131 ? -13.726 5.584 11.098 1.00 96.62 131 THR A N 1
ATOM 1074 C CA . THR A 1 131 ? -13.749 5.695 9.634 1.00 96.62 131 THR A CA 1
ATOM 1075 C C . THR A 1 131 ? -12.369 6.042 9.065 1.00 96.62 131 THR A C 1
ATOM 1077 O O . THR A 1 131 ? -11.898 5.428 8.106 1.00 96.62 131 THR A O 1
ATOM 1080 N N . ILE A 1 132 ? -11.678 7.025 9.651 1.00 95.12 132 ILE A N 1
ATOM 1081 C CA . ILE A 1 132 ? -10.345 7.446 9.195 1.00 95.12 132 ILE A CA 1
ATOM 1082 C C . ILE A 1 132 ? -9.316 6.326 9.399 1.00 95.12 132 ILE A C 1
ATOM 1084 O O . ILE A 1 132 ? -8.521 6.051 8.497 1.00 95.12 132 ILE A O 1
ATOM 1088 N N . LYS A 1 133 ? -9.339 5.658 10.557 1.00 96.06 133 LYS A N 1
ATOM 1089 C CA . LYS A 1 133 ? -8.474 4.512 10.870 1.00 96.06 133 LYS A CA 1
ATOM 1090 C C . LYS A 1 133 ? -8.676 3.382 9.856 1.00 96.06 133 LYS A C 1
ATOM 1092 O O . LYS A 1 133 ? -7.689 2.844 9.356 1.00 96.06 133 LYS A O 1
ATOM 1097 N N . ASP A 1 134 ? -9.920 3.055 9.523 1.00 95.62 134 ASP A N 1
ATOM 1098 C CA . ASP A 1 134 ? -10.254 1.979 8.581 1.00 95.62 134 ASP A CA 1
ATOM 1099 C C . ASP A 1 134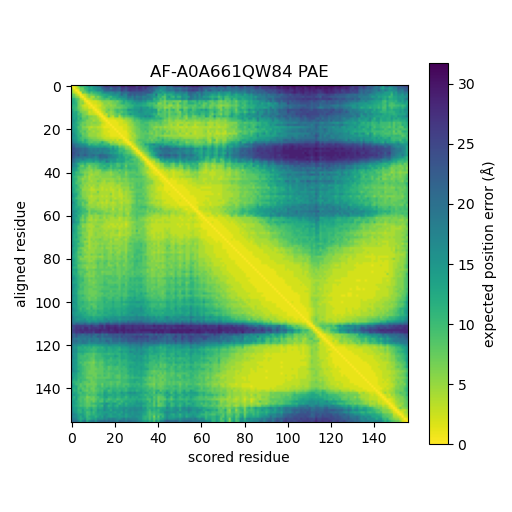 ? -9.850 2.315 7.147 1.00 95.62 134 ASP A C 1
ATOM 1101 O O . ASP A 1 134 ? -9.351 1.458 6.409 1.00 95.62 134 ASP A O 1
ATOM 1105 N N . ASN A 1 135 ? -9.969 3.586 6.760 1.00 94.56 135 ASN A N 1
ATOM 1106 C CA . ASN A 1 135 ? -9.452 4.073 5.486 1.00 94.56 135 ASN A CA 1
ATOM 1107 C C . ASN A 1 135 ? -7.922 3.940 5.406 1.00 94.56 135 ASN A C 1
ATOM 1109 O O . ASN A 1 135 ? -7.391 3.503 4.380 1.00 94.56 135 ASN A O 1
ATOM 1113 N N . MET A 1 136 ? -7.201 4.265 6.486 1.00 94.19 136 MET A N 1
ATOM 1114 C CA . MET A 1 136 ? -5.746 4.078 6.560 1.00 94.19 136 MET A CA 1
ATOM 1115 C C . MET A 1 136 ? -5.354 2.598 6.489 1.00 94.19 136 MET A C 1
ATOM 1117 O O . MET A 1 136 ? -4.412 2.243 5.777 1.00 94.19 136 MET A O 1
ATOM 1121 N N . GLU A 1 137 ? -6.083 1.730 7.191 1.00 94.25 137 GLU A N 1
ATOM 1122 C CA . GLU A 1 137 ? -5.884 0.281 7.151 1.00 94.25 137 GLU A CA 1
ATOM 1123 C C . GLU A 1 137 ? -6.114 -0.282 5.746 1.00 94.25 137 GLU A C 1
ATOM 1125 O O . GLU A 1 137 ? -5.247 -0.974 5.212 1.00 94.25 137 GLU A O 1
ATOM 1130 N N . SER A 1 138 ? -7.210 0.110 5.099 1.00 92.56 138 SER A N 1
ATOM 1131 C CA . SER A 1 138 ? -7.528 -0.280 3.724 1.00 92.56 138 SER A CA 1
ATOM 1132 C C . SER A 1 138 ? -6.459 0.176 2.728 1.00 92.56 138 SER A C 1
ATOM 1134 O O . SER A 1 138 ? -6.101 -0.560 1.807 1.00 92.56 138 SER A O 1
ATOM 1136 N N . PHE A 1 139 ? -5.921 1.388 2.892 1.00 90.19 139 PHE A N 1
ATOM 1137 C CA . PHE A 1 139 ? -4.839 1.894 2.048 1.00 90.19 139 PHE A CA 1
ATOM 1138 C C . PHE A 1 139 ? -3.548 1.077 2.209 1.00 90.19 139 PHE A C 1
ATOM 1140 O O . PHE A 1 139 ? -2.889 0.734 1.219 1.00 90.19 139 PHE A O 1
ATOM 1147 N N . ILE A 1 140 ? -3.189 0.745 3.452 1.00 90.50 140 ILE A N 1
ATOM 1148 C CA . ILE A 1 140 ? -2.020 -0.083 3.758 1.00 90.50 140 ILE A CA 1
ATOM 1149 C C . ILE A 1 140 ? -2.215 -1.493 3.189 1.00 90.50 140 ILE A C 1
ATOM 1151 O O . ILE A 1 140 ? -1.339 -1.974 2.474 1.00 90.50 140 ILE A O 1
ATOM 1155 N N . ASP A 1 141 ? -3.370 -2.124 3.388 1.00 88.44 141 ASP A N 1
ATOM 1156 C CA . ASP A 1 141 ? -3.618 -3.478 2.881 1.00 88.44 141 ASP A CA 1
ATOM 1157 C C . ASP A 1 141 ? -3.538 -3.556 1.346 1.00 88.44 141 ASP A C 1
ATOM 1159 O O . ASP A 1 141 ? -2.843 -4.409 0.786 1.00 88.44 141 ASP A O 1
ATOM 1163 N N . ARG A 1 142 ? -4.113 -2.571 0.640 1.00 83.12 142 ARG A N 1
ATOM 1164 C CA . ARG A 1 142 ? -3.986 -2.457 -0.827 1.00 83.12 142 ARG A CA 1
ATOM 1165 C C . ARG A 1 142 ? -2.529 -2.368 -1.293 1.00 83.12 142 ARG A C 1
ATOM 1167 O O . ARG A 1 142 ? -2.216 -2.818 -2.398 1.00 83.12 142 ARG A O 1
ATOM 1174 N N . SER A 1 143 ? -1.653 -1.812 -0.458 1.00 79.19 143 SER A N 1
ATOM 1175 C CA . SER A 1 143 ? -0.234 -1.593 -0.750 1.00 79.19 143 SER A CA 1
ATOM 1176 C C . SER A 1 143 ? 0.663 -2.780 -0.380 1.00 79.19 143 SER A C 1
ATOM 1178 O O . SER A 1 143 ? 1.819 -2.806 -0.791 1.00 79.19 143 SER A O 1
ATOM 1180 N N . LYS A 1 144 ? 0.146 -3.802 0.315 1.00 81.31 144 LYS A N 1
ATOM 1181 C CA . LYS A 1 144 ? 0.906 -4.957 0.834 1.00 81.31 144 LYS A CA 1
ATOM 1182 C C . LYS A 1 144 ? 1.677 -5.744 -0.232 1.00 81.31 144 LYS A C 1
ATOM 1184 O O . LYS A 1 144 ? 2.673 -6.401 0.049 1.00 81.31 144 LYS A O 1
ATOM 1189 N N . ASN A 1 145 ? 1.250 -5.670 -1.491 1.00 74.75 145 ASN A N 1
ATOM 1190 C CA . ASN A 1 145 ? 1.941 -6.347 -2.592 1.00 74.75 145 ASN A CA 1
ATOM 1191 C C . ASN A 1 145 ? 3.355 -5.801 -2.851 1.00 74.75 145 ASN A C 1
ATOM 1193 O O . ASN A 1 145 ? 4.174 -6.536 -3.395 1.00 74.75 145 ASN A O 1
ATOM 1197 N N . ILE A 1 146 ? 3.666 -4.568 -2.425 1.00 78.38 146 ILE A N 1
ATOM 1198 C CA . ILE A 1 146 ? 5.024 -4.010 -2.525 1.00 78.38 146 ILE A CA 1
ATOM 1199 C C . ILE A 1 146 ? 6.037 -4.802 -1.681 1.00 78.38 146 ILE A C 1
ATOM 1201 O O . ILE A 1 146 ? 7.218 -4.848 -2.009 1.00 78.38 146 ILE A O 1
ATOM 1205 N N . GLU A 1 147 ? 5.576 -5.467 -0.618 1.00 73.81 147 GLU A N 1
ATOM 1206 C CA . GLU A 1 147 ? 6.408 -6.297 0.260 1.00 73.81 147 GLU A CA 1
ATOM 1207 C C . GLU A 1 147 ? 6.829 -7.605 -0.414 1.00 73.81 147 GLU A C 1
ATOM 1209 O O . GLU A 1 147 ? 7.911 -8.118 -0.150 1.00 73.81 147 GLU A O 1
ATOM 1214 N N . LYS A 1 148 ? 5.983 -8.123 -1.313 1.00 72.94 148 LYS A N 1
ATOM 1215 C CA . LYS A 1 148 ? 6.228 -9.357 -2.074 1.00 72.94 148 LYS A CA 1
ATOM 1216 C C . LYS A 1 148 ? 7.162 -9.140 -3.263 1.00 72.94 148 LYS A C 1
ATOM 1218 O O . LYS A 1 148 ? 7.457 -10.088 -3.986 1.00 72.94 148 LYS A O 1
ATOM 1223 N N . PHE A 1 149 ? 7.572 -7.897 -3.510 1.00 70.12 149 PHE A N 1
ATOM 1224 C CA . PHE A 1 149 ? 8.480 -7.585 -4.595 1.00 70.12 149 PHE A CA 1
ATOM 1225 C C . PHE A 1 149 ? 9.903 -7.953 -4.187 1.00 70.12 149 PHE A C 1
ATOM 1227 O O . PHE A 1 149 ? 10.502 -7.330 -3.305 1.00 70.12 149 PHE A O 1
ATOM 1234 N N . ASP A 1 150 ? 10.420 -8.993 -4.829 1.00 67.62 150 ASP A N 1
ATOM 1235 C CA . ASP A 1 150 ? 11.765 -9.490 -4.598 1.00 67.62 150 ASP A CA 1
ATOM 1236 C C . ASP A 1 150 ? 12.787 -8.621 -5.339 1.00 67.62 150 ASP A C 1
ATOM 1238 O O . ASP A 1 150 ? 13.065 -8.806 -6.523 1.00 67.62 150 ASP A O 1
ATOM 1242 N N . VAL A 1 151 ? 13.267 -7.597 -4.636 1.00 65.81 151 VAL A N 1
ATOM 1243 C CA . VAL A 1 151 ? 14.241 -6.613 -5.131 1.00 65.81 151 VAL A CA 1
ATOM 1244 C C . VAL A 1 151 ? 15.616 -7.268 -5.311 1.00 65.81 151 VAL A C 1
ATOM 1246 O O . VAL A 1 151 ? 16.335 -6.930 -6.250 1.00 65.81 151 VAL A O 1
ATOM 1249 N N . ASP A 1 152 ? 15.959 -8.239 -4.462 1.00 63.94 152 ASP A N 1
ATOM 1250 C CA . ASP A 1 152 ? 17.277 -8.878 -4.440 1.00 63.94 152 ASP A CA 1
ATOM 1251 C C . ASP A 1 152 ? 17.418 -9.883 -5.593 1.00 63.94 152 ASP A C 1
ATOM 1253 O O . ASP A 1 152 ? 18.433 -9.897 -6.292 1.00 63.94 152 ASP A O 1
ATOM 1257 N N . ASN A 1 153 ? 16.346 -10.617 -5.917 1.00 63.50 153 ASN A N 1
ATOM 1258 C CA . ASN A 1 153 ? 16.288 -11.446 -7.124 1.00 63.50 153 ASN A CA 1
ATOM 1259 C C . ASN A 1 153 ? 16.145 -10.651 -8.429 1.00 63.50 153 ASN A C 1
ATOM 1261 O O . ASN A 1 153 ? 16.130 -11.253 -9.503 1.00 63.50 153 ASN A O 1
ATOM 1265 N N . MET A 1 154 ? 16.090 -9.320 -8.393 1.00 62.72 154 MET A N 1
ATOM 1266 C CA . MET A 1 154 ? 16.025 -8.476 -9.591 1.00 62.72 154 MET A CA 1
ATOM 1267 C C . MET A 1 154 ? 17.317 -7.730 -9.912 1.00 62.72 154 MET A C 1
ATOM 1269 O O . MET A 1 154 ? 17.403 -7.131 -10.981 1.00 62.72 154 MET A O 1
ATOM 1273 N N . ASN A 1 155 ? 18.332 -7.801 -9.050 1.00 59.00 155 ASN A N 1
ATOM 1274 C CA . ASN A 1 155 ? 19.638 -7.238 -9.374 1.00 59.00 155 ASN A CA 1
ATOM 1275 C C . ASN A 1 155 ? 20.286 -8.074 -10.508 1.00 59.00 155 ASN A C 1
ATOM 1277 O O . ASN A 1 155 ? 20.295 -9.308 -10.384 1.00 59.00 155 ASN A O 1
ATOM 1281 N N . PRO A 1 156 ? 20.712 -7.462 -11.628 1.00 52.84 156 PRO A N 1
ATOM 1282 C CA . PRO A 1 156 ? 21.352 -8.170 -12.741 1.00 52.84 156 PRO A CA 1
ATOM 1283 C C . PRO A 1 156 ? 22.734 -8.736 -12.389 1.00 52.84 156 PRO A C 1
ATOM 1285 O O . PRO A 1 156 ? 23.396 -8.175 -11.485 1.00 52.84 156 PRO A O 1
#

Mean predicted aligned error: 10.16 Å